Protein AF-A0A8H4P4P7-F1 (afdb_monomer_lite)

Structure (mmCIF, N/CA/C/O backbone):
data_AF-A0A8H4P4P7-F1
#
_entry.id   AF-A0A8H4P4P7-F1
#
loop_
_atom_site.group_PDB
_atom_site.id
_atom_site.type_symbol
_atom_site.label_atom_id
_atom_site.label_alt_id
_atom_site.label_comp_id
_atom_site.label_asym_id
_atom_site.label_entity_id
_atom_site.label_seq_id
_atom_site.pdbx_PDB_ins_code
_atom_site.Cartn_x
_atom_site.Cartn_y
_atom_site.Cartn_z
_atom_site.occupancy
_atom_site.B_iso_or_equiv
_atom_site.auth_seq_id
_atom_site.auth_comp_id
_atom_site.auth_asym_id
_atom_site.auth_atom_id
_atom_site.pdbx_PDB_model_num
ATOM 1 N N . MET A 1 1 ? -2.986 -5.968 15.882 1.00 91.44 1 MET A N 1
ATOM 2 C CA . MET A 1 1 ? -2.517 -5.043 14.834 1.00 91.44 1 MET A CA 1
ATOM 3 C C . MET A 1 1 ? -3.312 -5.351 13.585 1.00 91.44 1 MET A C 1
ATOM 5 O O . MET A 1 1 ? -3.590 -6.524 13.372 1.00 91.44 1 MET A O 1
ATOM 9 N N . LEU A 1 2 ? -3.680 -4.336 12.810 1.00 96.31 2 LEU A N 1
ATOM 10 C CA . LEU A 1 2 ? -4.369 -4.492 11.531 1.00 96.31 2 LEU A CA 1
ATOM 11 C C . LEU A 1 2 ? -3.610 -3.710 10.456 1.00 96.31 2 LEU A C 1
ATOM 13 O O . LEU A 1 2 ? -3.076 -2.635 10.734 1.00 96.31 2 LEU A O 1
ATOM 17 N N . PHE A 1 3 ? -3.525 -4.274 9.254 1.00 97.44 3 PHE A N 1
ATOM 18 C CA . PHE A 1 3 ? -2.844 -3.674 8.112 1.00 97.44 3 PHE A CA 1
ATOM 19 C C . PHE A 1 3 ? -3.782 -3.578 6.908 1.00 97.44 3 PHE A C 1
ATOM 21 O O . PHE A 1 3 ? -4.501 -4.532 6.622 1.00 97.44 3 PHE A O 1
ATOM 28 N N . ILE A 1 4 ? -3.759 -2.443 6.206 1.00 97.50 4 ILE A N 1
ATOM 29 C CA . ILE A 1 4 ? -4.574 -2.201 5.012 1.00 97.50 4 ILE A CA 1
ATOM 30 C C . ILE A 1 4 ? -3.693 -2.242 3.761 1.00 97.50 4 ILE A C 1
ATOM 32 O O . ILE A 1 4 ? -2.843 -1.369 3.556 1.00 97.50 4 ILE A O 1
ATOM 36 N N . GLY A 1 5 ? -3.940 -3.237 2.907 1.00 96.12 5 GLY A N 1
ATOM 37 C CA . GLY A 1 5 ? -3.521 -3.244 1.507 1.00 96.12 5 GLY A CA 1
ATOM 38 C C . GLY A 1 5 ? -4.622 -2.615 0.645 1.00 96.12 5 GLY A C 1
ATOM 39 O O . GLY A 1 5 ? -5.685 -3.221 0.508 1.00 96.12 5 GLY A O 1
ATOM 40 N N . PRO A 1 6 ? -4.433 -1.410 0.075 1.00 94.44 6 PRO A N 1
ATOM 41 C CA . PRO A 1 6 ? -5.520 -0.712 -0.610 1.00 94.44 6 PRO A CA 1
ATOM 42 C C . PRO A 1 6 ? -5.932 -1.396 -1.925 1.00 94.44 6 PRO A C 1
ATOM 44 O O . PRO A 1 6 ? -7.107 -1.366 -2.276 1.00 94.44 6 PRO A O 1
ATOM 47 N N . ASN A 1 7 ? -5.003 -2.083 -2.602 1.00 95.06 7 ASN A N 1
ATOM 48 C CA . ASN A 1 7 ? -5.294 -2.914 -3.776 1.00 95.06 7 ASN A CA 1
ATOM 49 C C . ASN A 1 7 ? -6.231 -4.084 -3.435 1.00 95.06 7 ASN A C 1
ATOM 51 O O . ASN A 1 7 ? -7.208 -4.330 -4.145 1.00 95.06 7 ASN A O 1
ATOM 55 N N . ASP A 1 8 ? -5.940 -4.794 -2.341 1.00 96.56 8 ASP A N 1
ATOM 56 C CA . ASP A 1 8 ? -6.725 -5.947 -1.890 1.00 96.56 8 ASP A CA 1
ATOM 57 C C . ASP A 1 8 ? -8.104 -5.508 -1.392 1.00 96.56 8 ASP A C 1
ATOM 59 O O . ASP A 1 8 ? -9.108 -6.162 -1.676 1.00 96.56 8 ASP A O 1
ATOM 63 N N . LEU A 1 9 ? -8.163 -4.366 -0.695 1.00 96.69 9 LEU A N 1
ATOM 64 C CA . LEU A 1 9 ? -9.412 -3.761 -0.242 1.00 96.69 9 LEU A CA 1
ATOM 65 C C . LEU A 1 9 ? -10.304 -3.378 -1.429 1.00 96.69 9 LEU A C 1
ATOM 67 O O . LEU A 1 9 ? -11.458 -3.795 -1.471 1.00 96.69 9 LEU A O 1
ATOM 71 N N . ALA A 1 10 ? -9.765 -2.657 -2.418 1.00 97.12 10 ALA A N 1
ATOM 72 C CA . ALA A 1 10 ? -10.500 -2.298 -3.631 1.00 97.12 10 ALA A CA 1
ATOM 73 C C . ALA A 1 10 ? -11.013 -3.540 -4.375 1.00 97.12 10 ALA A C 1
ATOM 75 O O . ALA A 1 10 ? -12.193 -3.606 -4.715 1.00 97.12 10 ALA A O 1
ATOM 76 N N . SER A 1 11 ? -10.159 -4.556 -4.537 1.00 97.88 11 SER A N 1
ATOM 77 C CA . SER A 1 11 ? -10.529 -5.818 -5.193 1.00 97.88 11 SER A CA 1
ATOM 78 C C . SER A 1 11 ? -11.645 -6.548 -4.445 1.00 97.88 11 SER A C 1
ATOM 80 O O . SER A 1 11 ? -12.599 -7.022 -5.058 1.00 97.88 11 SER A O 1
ATOM 82 N N . SER A 1 12 ? -11.572 -6.592 -3.112 1.00 97.69 12 SER A N 1
ATOM 83 C CA . SER A 1 12 ? -12.597 -7.221 -2.265 1.00 97.69 12 SER A CA 1
ATOM 84 C C . SER A 1 12 ? -13.935 -6.480 -2.306 1.00 97.69 12 SER A C 1
ATOM 86 O O . SER A 1 12 ? -14.983 -7.082 -2.092 1.00 97.69 12 SER A O 1
ATOM 88 N N . MET A 1 13 ? -13.904 -5.180 -2.601 1.00 97.25 13 MET A N 1
ATOM 89 C CA . MET A 1 13 ? -15.085 -4.337 -2.790 1.00 97.25 13 MET A CA 1
ATOM 90 C C . MET A 1 13 ? -15.630 -4.373 -4.231 1.00 97.25 13 MET A C 1
ATOM 92 O O . MET A 1 13 ? -16.640 -3.734 -4.509 1.00 97.25 13 MET A O 1
ATOM 96 N N . GLY A 1 14 ? -14.999 -5.129 -5.138 1.00 97.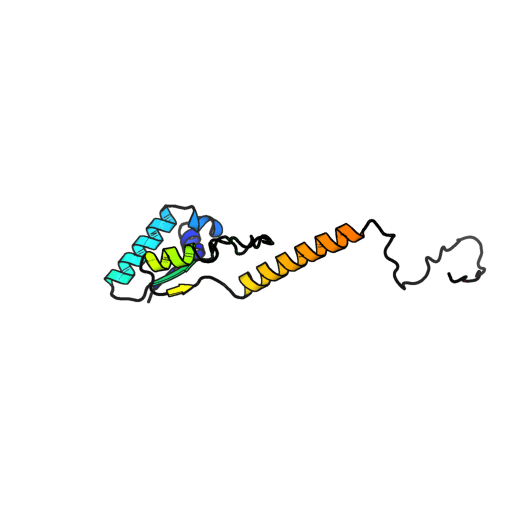62 14 GLY A N 1
ATOM 97 C CA . GLY A 1 14 ? -15.434 -5.282 -6.531 1.00 97.62 14 GLY A CA 1
ATOM 98 C C . GLY A 1 14 ? -14.876 -4.236 -7.500 1.00 97.62 14 GLY A C 1
ATOM 99 O O . GLY A 1 14 ? -15.346 -4.152 -8.634 1.00 97.62 14 GLY A O 1
ATOM 100 N N . TYR A 1 15 ? -13.877 -3.457 -7.086 1.00 97.12 15 TYR A N 1
ATOM 101 C CA . TYR A 1 15 ? -13.221 -2.459 -7.928 1.00 97.12 15 TYR A CA 1
ATOM 102 C C . TYR A 1 15 ? -11.893 -2.959 -8.504 1.00 97.12 15 TYR A C 1
ATOM 104 O O . TYR A 1 15 ? -11.287 -3.916 -8.019 1.00 97.12 15 TYR A O 1
ATOM 112 N N . VAL A 1 16 ? -11.395 -2.261 -9.527 1.00 94.75 16 VAL A N 1
ATOM 113 C CA . VAL A 1 16 ? -10.048 -2.485 -10.058 1.00 94.75 16 VAL A CA 1
ATOM 114 C C . VAL A 1 16 ? -9.016 -2.065 -9.010 1.00 94.75 16 VAL A C 1
ATOM 116 O O . VAL A 1 16 ? -9.006 -0.928 -8.543 1.00 94.75 16 VAL A O 1
ATOM 119 N N . ALA A 1 17 ? -8.117 -2.987 -8.662 1.00 90.62 17 ALA A N 1
ATOM 120 C CA . ALA A 1 17 ? -7.134 -2.818 -7.592 1.00 90.62 17 ALA A CA 1
ATOM 121 C C . ALA A 1 17 ? -6.317 -1.517 -7.693 1.00 90.62 17 ALA A C 1
ATOM 123 O O . ALA A 1 17 ? -6.081 -0.838 -6.693 1.00 90.62 17 ALA A O 1
ATOM 124 N N . PHE A 1 18 ? -5.887 -1.166 -8.905 1.00 88.00 18 PHE A N 1
ATOM 125 C CA . PHE A 1 18 ? -5.005 -0.025 -9.155 1.00 88.00 18 PHE A CA 1
ATOM 126 C C . PHE A 1 18 ? -5.718 1.334 -9.115 1.00 88.00 18 PHE A C 1
ATOM 128 O O . PHE A 1 18 ? -5.044 2.357 -9.036 1.00 88.00 18 PHE A O 1
ATOM 135 N N . ASP A 1 19 ? -7.052 1.344 -9.069 1.00 89.25 19 ASP A N 1
ATOM 136 C CA . ASP A 1 19 ? -7.863 2.561 -8.966 1.00 89.25 19 ASP A CA 1
ATOM 137 C C . ASP A 1 19 ? -8.196 2.917 -7.506 1.00 89.25 19 ASP A C 1
ATOM 139 O O . ASP A 1 19 ? -8.882 3.899 -7.239 1.00 89.25 19 ASP A O 1
ATOM 143 N N . HIS A 1 20 ? -7.696 2.156 -6.521 1.00 90.00 20 HIS A N 1
ATOM 144 C CA . HIS A 1 20 ? -8.044 2.316 -5.101 1.00 90.00 20 HIS A CA 1
ATOM 145 C C . HIS A 1 20 ? -7.957 3.762 -4.585 1.00 90.00 20 HIS A C 1
ATOM 147 O O . HIS A 1 20 ? -8.725 4.150 -3.707 1.00 90.00 20 HIS A O 1
ATOM 153 N N . ALA A 1 21 ? -7.011 4.557 -5.095 1.00 88.31 21 ALA A N 1
ATOM 154 C CA . ALA A 1 21 ? -6.763 5.921 -4.640 1.00 88.31 21 ALA A CA 1
ATOM 155 C C . ALA A 1 21 ? -7.846 6.910 -5.097 1.00 88.31 21 ALA A C 1
ATOM 157 O O . ALA A 1 21 ? -8.064 7.913 -4.419 1.00 88.31 21 ALA A O 1
ATOM 158 N N . SER A 1 22 ? -8.515 6.639 -6.221 1.00 89.44 22 SER A N 1
ATOM 159 C CA . SER A 1 22 ? -9.559 7.499 -6.788 1.00 89.44 22 SER A CA 1
ATOM 160 C C . SER A 1 22 ? -10.974 7.084 -6.385 1.00 89.44 22 SER A C 1
ATOM 162 O O . SER A 1 22 ? -11.903 7.847 -6.634 1.00 89.44 22 SER A O 1
ATOM 164 N N . ILE A 1 23 ? -11.147 5.920 -5.749 1.00 93.81 23 ILE A N 1
ATOM 165 C CA . ILE A 1 23 ? -12.456 5.380 -5.360 1.00 93.81 23 ILE A CA 1
ATOM 166 C C . ILE A 1 23 ? -12.835 5.868 -3.948 1.00 93.81 23 ILE A C 1
ATOM 168 O O . ILE A 1 23 ? -12.201 5.442 -2.972 1.00 93.81 23 ILE A O 1
ATOM 172 N N . PRO A 1 24 ? -13.860 6.732 -3.795 1.00 95.88 24 PRO A N 1
ATOM 173 C CA . PRO A 1 24 ? -14.251 7.287 -2.498 1.00 95.88 24 PRO A CA 1
ATOM 174 C C . PRO A 1 24 ? -14.621 6.222 -1.462 1.00 95.88 24 PRO A C 1
ATOM 176 O O . PRO A 1 24 ? -14.200 6.317 -0.311 1.00 95.88 24 PRO A O 1
ATOM 179 N N . GLU A 1 25 ? -15.330 5.172 -1.875 1.00 97.56 25 GLU A N 1
ATOM 180 C CA . GLU A 1 25 ? -15.787 4.087 -1.006 1.00 97.56 25 GLU A CA 1
ATOM 181 C C . GLU A 1 25 ? -14.605 3.313 -0.402 1.00 97.56 25 GLU A C 1
ATOM 183 O O . GLU A 1 25 ? -14.639 2.916 0.762 1.00 97.56 25 GLU A O 1
ATOM 188 N N . VAL A 1 26 ? -13.512 3.149 -1.156 1.00 95.81 26 VAL A N 1
ATOM 189 C CA . VAL A 1 26 ? -1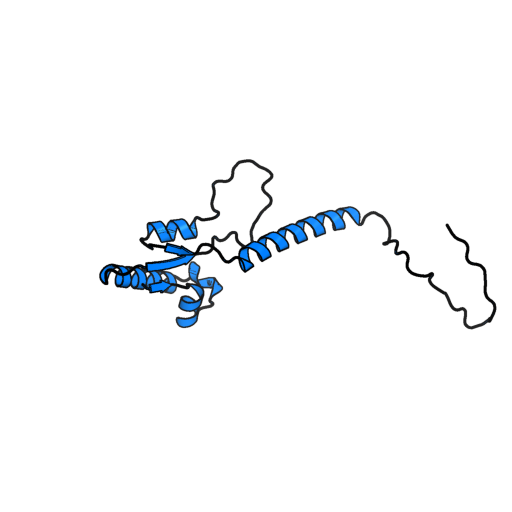2.281 2.500 -0.672 1.00 95.81 26 VAL A CA 1
ATOM 190 C C . VAL A 1 26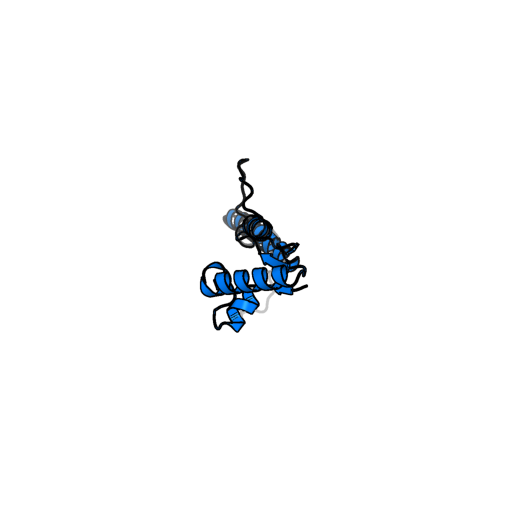 ? -11.553 3.391 0.340 1.00 95.81 26 VAL A C 1
ATOM 192 O O . VAL A 1 26 ? -10.997 2.893 1.328 1.00 95.81 26 VAL A O 1
ATOM 195 N N . GLN A 1 27 ? -11.575 4.714 0.142 1.00 94.62 27 GLN A N 1
ATOM 196 C CA . GLN A 1 27 ? -11.011 5.662 1.108 1.00 94.62 27 GLN A CA 1
ATOM 197 C C . GLN A 1 27 ? -11.830 5.699 2.403 1.00 94.62 27 GLN A C 1
ATOM 199 O O . GLN A 1 27 ? -11.250 5.675 3.491 1.00 94.62 27 GLN A O 1
ATOM 204 N N . GLU A 1 28 ? -13.160 5.684 2.299 1.00 97.75 28 GLU A N 1
ATOM 205 C CA . GLU A 1 28 ? -14.066 5.607 3.446 1.00 97.75 28 GLU A CA 1
ATOM 206 C C . GLU A 1 28 ? -13.873 4.298 4.224 1.00 97.75 28 GLU A C 1
ATOM 208 O O . GLU A 1 28 ? -13.678 4.319 5.441 1.00 97.75 28 GLU A O 1
ATOM 213 N N . ALA A 1 29 ? -13.833 3.158 3.529 1.00 97.75 29 ALA A N 1
ATOM 214 C CA . ALA A 1 29 ? -13.579 1.862 4.149 1.00 97.75 29 ALA A CA 1
ATOM 215 C C . ALA A 1 29 ? -12.234 1.849 4.894 1.00 97.75 29 ALA A C 1
ATOM 217 O O . ALA A 1 29 ? -12.155 1.389 6.035 1.00 97.75 29 ALA A O 1
ATOM 218 N N . SER A 1 30 ? -11.188 2.431 4.299 1.00 96.56 30 SER A N 1
ATOM 219 C CA . SER A 1 30 ? -9.876 2.555 4.944 1.00 96.56 30 SER A CA 1
ATOM 220 C C . SER A 1 30 ? -9.928 3.398 6.224 1.00 96.56 30 SER A C 1
ATOM 222 O O . SER A 1 30 ? -9.303 3.040 7.225 1.00 96.56 30 SER A O 1
ATOM 224 N N . ALA A 1 31 ? -10.688 4.497 6.218 1.00 97.12 31 ALA A N 1
ATOM 225 C CA . ALA A 1 31 ? -10.877 5.355 7.387 1.00 97.12 31 ALA A CA 1
ATOM 226 C C . ALA A 1 31 ? -11.673 4.654 8.502 1.00 97.12 31 ALA A C 1
ATOM 228 O O . ALA A 1 31 ? -11.306 4.745 9.675 1.00 97.12 31 ALA A O 1
ATOM 229 N N . ASN A 1 32 ? -12.712 3.895 8.146 1.00 98.00 32 ASN A N 1
ATOM 230 C CA . ASN A 1 32 ? -13.503 3.114 9.097 1.00 98.00 32 ASN A CA 1
ATOM 231 C C . ASN A 1 32 ? -12.663 2.025 9.774 1.00 98.00 32 ASN A C 1
ATOM 233 O O . ASN A 1 32 ? -12.726 1.852 10.993 1.00 98.00 32 ASN A O 1
ATOM 237 N N . VAL A 1 33 ? -11.822 1.335 9.002 1.00 97.31 33 VAL A N 1
ATOM 238 C CA . VAL A 1 33 ? -10.890 0.332 9.526 1.00 97.31 33 VAL A CA 1
ATOM 239 C C . VAL A 1 33 ? -9.838 0.969 10.436 1.00 97.31 33 VAL A C 1
ATOM 241 O O . VAL A 1 33 ? -9.547 0.421 11.504 1.00 97.31 33 VAL A O 1
ATOM 244 N N . LEU A 1 34 ? -9.294 2.135 10.066 1.00 98.19 34 LEU A N 1
ATOM 245 C CA . LEU A 1 34 ? -8.391 2.896 10.932 1.00 98.19 34 LEU A CA 1
ATOM 246 C C . LEU A 1 34 ? -9.073 3.220 12.263 1.00 98.19 34 LEU A C 1
ATOM 248 O O . LEU A 1 34 ? -8.555 2.838 13.311 1.00 98.19 34 LEU A O 1
ATOM 252 N N . LYS A 1 35 ? -10.254 3.846 12.223 1.00 98.38 35 LYS A N 1
ATOM 253 C CA . LYS A 1 35 ? -11.023 4.204 13.419 1.00 98.38 35 LYS A CA 1
ATOM 254 C C . LYS A 1 35 ? -11.264 2.989 14.315 1.00 98.38 35 LYS A C 1
ATOM 256 O O . LYS A 1 35 ? -10.917 3.030 15.488 1.00 98.38 35 LYS A O 1
ATOM 261 N N . ALA A 1 36 ? -11.778 1.891 13.763 1.00 98.38 36 ALA A N 1
ATOM 262 C CA . ALA A 1 36 ? -12.040 0.671 14.528 1.00 98.38 36 ALA A CA 1
ATOM 263 C C . ALA A 1 36 ? -10.764 0.079 15.156 1.00 98.38 36 ALA A C 1
ATOM 265 O O . ALA A 1 36 ? -10.791 -0.423 16.279 1.00 98.38 36 ALA A O 1
ATOM 266 N N . THR A 1 37 ? -9.631 0.157 14.453 1.00 98.19 37 THR A N 1
ATOM 267 C CA . THR A 1 37 ? -8.339 -0.325 14.965 1.00 98.19 37 THR A CA 1
ATOM 268 C C . THR A 1 37 ? -7.845 0.527 16.137 1.00 98.19 37 THR A C 1
ATOM 270 O O . THR A 1 37 ? -7.361 -0.025 17.130 1.00 98.19 37 THR A O 1
ATOM 273 N N . LEU A 1 38 ? -7.996 1.854 16.039 1.00 97.94 38 LEU A N 1
ATOM 274 C CA . LEU A 1 38 ? -7.653 2.803 17.102 1.00 97.94 38 LEU A CA 1
ATOM 275 C C . LEU A 1 38 ? -8.576 2.654 18.317 1.00 97.94 38 LEU A C 1
ATOM 277 O O . LEU A 1 38 ? -8.078 2.553 19.436 1.00 97.94 38 LEU A O 1
ATOM 281 N N . ASP A 1 39 ? -9.890 2.553 18.099 1.00 98.44 39 ASP A N 1
ATOM 282 C CA . ASP A 1 39 ? -10.892 2.339 19.153 1.00 98.44 39 ASP A CA 1
ATOM 283 C C . ASP A 1 39 ? -10.618 1.037 19.934 1.00 98.44 39 ASP A C 1
ATOM 285 O O . ASP A 1 39 ? -10.840 0.961 21.141 1.00 98.44 39 ASP A O 1
ATOM 289 N N . ALA A 1 40 ? -10.068 0.015 19.267 1.00 98.38 40 ALA A N 1
ATOM 290 C CA . ALA A 1 40 ? -9.652 -1.245 19.885 1.00 98.38 40 ALA A CA 1
ATOM 291 C C . ALA A 1 40 ? -8.272 -1.190 20.581 1.00 98.38 40 ALA A C 1
ATOM 293 O O . ALA A 1 40 ? -7.788 -2.219 21.073 1.00 98.38 40 ALA A O 1
ATOM 294 N N . GLY A 1 41 ? -7.596 -0.035 20.585 1.00 97.88 41 GLY A N 1
ATOM 295 C CA . GLY A 1 41 ? -6.262 0.145 21.163 1.00 97.88 41 GLY A CA 1
ATOM 296 C C . GLY A 1 41 ? -5.179 -0.688 20.471 1.00 97.88 41 GLY A C 1
ATOM 297 O O . GLY A 1 41 ? -4.265 -1.193 21.128 1.00 97.88 41 GLY A O 1
ATOM 298 N N . LYS A 1 42 ? -5.299 -0.924 19.156 1.00 98.31 42 LYS A N 1
ATOM 299 C CA . LYS A 1 42 ? -4.347 -1.729 18.375 1.00 98.31 42 LYS A CA 1
ATOM 300 C C . LYS A 1 42 ? -3.538 -0.860 17.410 1.00 98.31 42 LYS A C 1
ATOM 302 O O . LYS A 1 42 ? -3.982 0.183 16.950 1.00 98.31 42 LYS A O 1
ATOM 307 N N . TYR A 1 43 ? -2.356 -1.351 17.035 1.00 98.06 43 TYR A N 1
ATOM 308 C CA . TYR A 1 43 ? -1.561 -0.749 15.964 1.00 98.06 43 TYR A CA 1
ATOM 309 C C . TYR A 1 43 ? -2.249 -0.901 14.603 1.00 98.06 43 TYR A C 1
ATOM 311 O O . TYR A 1 43 ? -2.658 -2.006 14.233 1.00 98.06 43 TYR A O 1
ATOM 319 N N . ALA A 1 44 ? -2.314 0.205 13.869 1.00 98.31 44 ALA A N 1
ATOM 320 C CA . ALA A 1 44 ? -2.842 0.306 12.513 1.00 98.31 44 ALA A CA 1
ATOM 321 C C . ALA A 1 44 ? -1.705 0.583 11.527 1.00 98.31 44 ALA A C 1
ATOM 323 O O . ALA A 1 44 ? -0.904 1.490 11.770 1.00 98.31 44 ALA A O 1
ATOM 324 N N . GLY A 1 45 ? -1.668 -0.149 10.416 1.00 97.88 45 GLY A N 1
ATOM 325 C CA . GLY A 1 45 ? -0.750 0.122 9.316 1.00 97.88 45 GLY A CA 1
ATOM 326 C C . GLY A 1 45 ? -1.420 0.161 7.953 1.00 97.88 45 GLY A C 1
ATOM 327 O O . GLY A 1 45 ? -2.538 -0.323 7.776 1.00 97.88 45 GLY A O 1
ATOM 328 N N . HIS A 1 46 ? -0.727 0.761 6.993 1.00 96.56 46 HIS A N 1
ATOM 329 C CA . HIS A 1 46 ? -1.234 0.970 5.639 1.00 96.56 46 HIS A CA 1
ATOM 330 C C . HIS A 1 46 ? -0.100 0.853 4.621 1.00 96.56 46 HIS A C 1
ATOM 332 O O . HIS A 1 46 ? 1.037 1.239 4.896 1.00 96.56 46 HIS A O 1
ATOM 338 N N . PHE A 1 47 ? -0.412 0.366 3.425 1.00 94.12 47 PHE A N 1
ATOM 339 C CA . PHE A 1 47 ? 0.492 0.419 2.281 1.00 94.12 47 PHE A CA 1
ATOM 340 C C . PHE A 1 47 ? 0.194 1.652 1.420 1.00 94.12 47 PHE A C 1
ATOM 342 O O . PHE A 1 47 ? -0.941 1.840 0.991 1.00 94.12 47 PHE A O 1
ATOM 349 N N . ALA A 1 48 ? 1.170 2.521 1.188 1.00 90.12 48 ALA A N 1
ATOM 350 C CA . ALA A 1 48 ? 0.998 3.749 0.420 1.00 90.12 48 ALA A CA 1
ATOM 351 C C . ALA A 1 48 ? 2.240 4.018 -0.431 1.00 90.12 48 ALA A C 1
ATOM 353 O O . ALA A 1 48 ? 3.184 4.666 0.017 1.00 90.12 48 ALA A O 1
ATOM 354 N N . LEU A 1 49 ? 2.220 3.525 -1.669 1.00 79.62 49 LEU A N 1
ATOM 355 C CA . LEU A 1 49 ? 3.201 3.909 -2.678 1.00 79.62 49 LEU A CA 1
ATOM 356 C C . LEU A 1 49 ? 2.966 5.359 -3.088 1.00 79.62 49 LEU A C 1
ATOM 358 O O . LEU A 1 49 ? 1.837 5.765 -3.364 1.00 79.62 49 LEU A O 1
ATOM 362 N N . SER A 1 50 ? 4.038 6.130 -3.168 1.00 67.69 50 SER A N 1
ATOM 363 C CA . SER A 1 50 ? 4.012 7.431 -3.830 1.00 67.69 50 SER A CA 1
ATOM 364 C C . SER A 1 50 ? 3.761 7.240 -5.324 1.00 67.69 50 SER A C 1
ATOM 366 O O . SER A 1 50 ? 4.260 6.285 -5.921 1.00 67.69 50 SER A O 1
ATOM 368 N N . ALA A 1 51 ? 3.020 8.165 -5.938 1.00 54.09 51 ALA A N 1
ATOM 369 C CA . ALA A 1 51 ? 2.653 8.126 -7.357 1.00 54.09 51 ALA A CA 1
ATOM 370 C C . ALA A 1 51 ? 3.856 8.086 -8.335 1.00 54.09 51 ALA A C 1
ATOM 372 O O . ALA A 1 51 ? 3.674 7.836 -9.526 1.00 54.09 51 ALA A O 1
ATOM 373 N N . ASP A 1 52 ? 5.082 8.271 -7.838 1.00 53.00 52 ASP A N 1
ATOM 374 C CA . ASP A 1 52 ? 6.309 8.370 -8.630 1.00 53.00 52 ASP A CA 1
ATOM 375 C C . ASP A 1 52 ? 7.042 7.053 -8.892 1.00 53.00 52 ASP A C 1
ATOM 377 O O . ASP A 1 52 ? 8.081 7.069 -9.550 1.00 53.00 52 ASP A O 1
ATOM 381 N N . ALA A 1 53 ? 6.512 5.894 -8.483 1.00 48.81 53 ALA A N 1
ATOM 382 C CA . ALA A 1 53 ? 7.148 4.615 -8.823 1.00 48.81 53 ALA A CA 1
ATOM 383 C C . ALA A 1 53 ? 7.306 4.396 -10.350 1.00 48.81 53 ALA A C 1
ATOM 385 O O . ALA A 1 53 ? 8.128 3.591 -10.767 1.00 48.81 53 ALA A O 1
ATOM 386 N N . GLY A 1 54 ? 6.562 5.126 -11.194 1.00 40.03 54 GLY A N 1
ATOM 387 C CA . GLY A 1 54 ? 6.715 5.126 -12.658 1.00 40.03 54 GLY A CA 1
ATOM 388 C C . GLY A 1 54 ? 7.141 6.464 -13.278 1.00 40.03 54 GLY A C 1
ATOM 389 O O . GLY A 1 54 ? 7.218 6.558 -14.500 1.00 40.03 54 GLY A O 1
ATOM 390 N N . LYS A 1 55 ? 7.392 7.507 -12.474 1.00 44.44 55 LYS A N 1
ATOM 391 C CA . LYS A 1 55 ? 7.724 8.866 -12.939 1.00 44.44 55 LYS A CA 1
ATOM 392 C C . LYS A 1 55 ? 8.989 9.383 -12.259 1.00 44.44 55 LYS A C 1
ATOM 394 O O . LYS A 1 55 ? 8.987 10.425 -11.619 1.00 44.44 55 LYS A O 1
ATOM 399 N N . PHE A 1 56 ? 10.109 8.686 -12.432 1.00 42.28 56 PHE A N 1
ATOM 400 C CA . PHE A 1 56 ? 11.402 9.323 -12.195 1.00 42.28 56 PHE A CA 1
ATOM 401 C C . PHE A 1 56 ? 11.750 10.169 -13.425 1.00 42.28 56 PHE A C 1
ATOM 403 O O . PHE A 1 56 ? 12.514 9.758 -14.291 1.00 42.28 56 PHE A O 1
ATOM 410 N N . SER A 1 57 ? 11.120 11.338 -13.571 1.00 41.47 57 SER A N 1
ATOM 411 C CA . SER A 1 57 ? 11.584 12.307 -14.562 1.00 41.47 57 SER A CA 1
ATOM 412 C C . SER A 1 57 ? 12.967 12.785 -14.134 1.00 41.47 57 SER A C 1
ATOM 414 O O . SER A 1 57 ? 13.120 13.308 -13.030 1.00 41.47 57 SER A O 1
ATOM 416 N N . VAL A 1 58 ? 13.967 12.597 -14.997 1.00 41.59 58 VAL A N 1
ATOM 417 C CA . VAL A 1 58 ? 15.309 13.163 -14.842 1.00 41.59 58 VAL A CA 1
ATOM 418 C C . VAL A 1 58 ? 15.173 14.657 -14.563 1.00 41.59 58 VAL A C 1
ATOM 420 O O . VAL A 1 58 ? 14.820 15.442 -15.441 1.00 41.59 58 VAL A O 1
ATOM 423 N N . ILE A 1 59 ? 15.446 15.056 -13.327 1.00 43.25 59 ILE A N 1
ATOM 424 C CA . ILE A 1 59 ? 15.540 16.457 -12.957 1.00 43.25 59 ILE A CA 1
ATOM 425 C C . ILE A 1 59 ? 17.021 16.826 -12.981 1.00 43.25 59 ILE A C 1
ATOM 427 O O . ILE A 1 59 ? 17.796 16.445 -12.108 1.00 43.25 59 ILE A O 1
ATOM 431 N N . VAL A 1 60 ? 17.398 17.596 -14.002 1.00 41.09 60 VAL A N 1
ATOM 432 C CA . VAL A 1 60 ? 18.682 18.315 -14.075 1.00 41.09 60 VAL A CA 1
ATOM 433 C C . VAL A 1 60 ? 18.583 19.683 -13.362 1.00 41.09 60 VAL A C 1
ATOM 435 O O . VAL A 1 60 ? 19.512 20.479 -13.397 1.00 41.09 60 VAL A O 1
ATOM 438 N N . THR A 1 61 ? 17.482 19.992 -12.665 1.00 40.97 61 THR A N 1
ATOM 439 C CA . THR A 1 61 ? 17.262 21.309 -12.037 1.00 40.97 61 THR A CA 1
ATOM 440 C C . THR A 1 61 ? 16.934 21.216 -10.544 1.00 40.97 61 THR A C 1
ATOM 442 O O . THR A 1 61 ? 15.962 20.597 -10.135 1.00 40.97 61 THR A O 1
ATOM 445 N N . GLN A 1 62 ? 17.744 21.879 -9.719 1.00 40.78 62 GLN A N 1
ATOM 446 C CA . GLN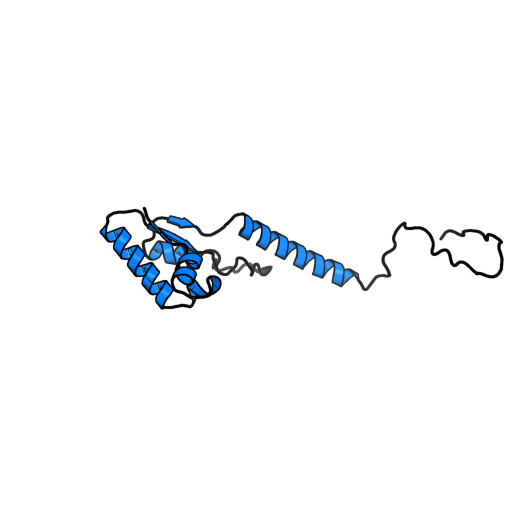 A 1 62 ? 17.819 21.846 -8.245 1.00 40.78 62 GLN A CA 1
ATOM 447 C C . GLN A 1 62 ? 16.570 22.258 -7.424 1.00 40.78 62 GLN A C 1
ATOM 449 O O . GLN A 1 62 ? 16.702 22.603 -6.254 1.00 40.78 62 GLN A O 1
ATOM 454 N N . SER A 1 63 ? 15.351 22.189 -7.948 1.00 45.69 63 SER A N 1
ATOM 455 C CA . SER A 1 63 ? 14.138 22.518 -7.187 1.00 45.69 63 SER A CA 1
ATOM 456 C C . SER A 1 63 ? 13.171 21.333 -7.150 1.00 45.69 63 SER A C 1
ATOM 458 O O . SER A 1 63 ? 12.187 21.308 -7.883 1.00 45.69 63 SER A O 1
ATOM 460 N N . HIS A 1 64 ? 13.450 20.338 -6.305 1.00 43.47 64 HIS A N 1
ATOM 461 C CA . HIS A 1 64 ? 12.445 19.342 -5.928 1.00 43.47 64 HIS A CA 1
ATOM 462 C C . HIS A 1 64 ? 11.835 19.748 -4.590 1.00 43.47 64 HIS A C 1
ATOM 464 O O . HIS A 1 64 ? 12.473 19.614 -3.547 1.00 43.47 64 HIS A O 1
ATOM 470 N N . THR A 1 65 ? 10.584 20.192 -4.594 1.00 45.47 65 THR A N 1
ATOM 471 C CA . THR A 1 65 ? 9.704 19.890 -3.466 1.00 45.47 65 THR A CA 1
ATOM 472 C C . THR A 1 65 ? 9.507 18.376 -3.448 1.00 45.47 65 THR A C 1
ATOM 474 O O . THR A 1 65 ? 9.162 17.778 -4.463 1.00 45.47 65 THR A O 1
ATOM 477 N N . ASP A 1 66 ? 9.841 17.736 -2.332 1.00 52.09 66 ASP A N 1
ATOM 478 C CA . ASP A 1 66 ? 9.983 16.281 -2.237 1.00 52.09 66 ASP A CA 1
ATOM 479 C C . ASP A 1 66 ? 8.601 15.597 -2.161 1.00 52.09 66 ASP A C 1
ATOM 481 O O . ASP A 1 66 ? 8.100 15.242 -1.096 1.00 52.09 66 ASP A O 1
ATOM 485 N N . GLU A 1 67 ? 7.933 15.449 -3.308 1.00 62.53 67 GLU A N 1
ATOM 486 C CA . GLU A 1 67 ? 6.621 14.784 -3.426 1.00 62.53 67 GLU A CA 1
ATOM 487 C C . GLU A 1 67 ? 6.713 13.252 -3.274 1.00 62.53 67 GLU A C 1
ATOM 489 O O . GLU A 1 67 ? 5.704 12.568 -3.071 1.00 62.53 67 GLU A O 1
ATOM 494 N N . ARG A 1 68 ? 7.940 12.712 -3.265 1.00 64.69 68 ARG A N 1
ATOM 495 C CA . ARG A 1 68 ? 8.265 11.279 -3.345 1.00 64.69 68 ARG A CA 1
ATOM 496 C C . ARG A 1 68 ? 7.798 10.416 -2.173 1.00 64.69 68 ARG A C 1
ATOM 498 O O . ARG A 1 68 ? 7.935 9.200 -2.248 1.00 64.69 68 ARG A O 1
ATOM 505 N N . PHE A 1 69 ? 7.172 10.983 -1.143 1.00 71.81 69 PHE A N 1
ATOM 506 C CA . PHE A 1 69 ? 6.531 10.252 -0.036 1.00 71.81 69 PHE A CA 1
ATOM 507 C C . PHE A 1 69 ? 5.208 10.875 0.430 1.00 71.81 69 PHE A C 1
ATOM 509 O O . PHE A 1 69 ? 4.723 10.552 1.515 1.00 71.81 69 PHE A O 1
ATOM 516 N N . ALA A 1 70 ? 4.596 11.753 -0.373 1.00 80.50 70 ALA A N 1
ATOM 517 C CA . ALA A 1 70 ? 3.432 12.538 0.043 1.00 80.50 70 ALA A CA 1
ATOM 518 C C . ALA A 1 70 ? 2.244 11.668 0.494 1.00 80.50 70 ALA A C 1
ATOM 520 O O . ALA A 1 70 ? 1.634 11.939 1.530 1.00 80.50 70 ALA A O 1
ATOM 521 N N . LEU A 1 71 ? 1.951 10.579 -0.226 1.00 85.56 71 LEU A N 1
ATOM 522 C CA . LEU A 1 71 ? 0.889 9.636 0.144 1.00 85.56 71 LEU A CA 1
ATOM 523 C C . LEU A 1 71 ? 1.176 8.942 1.480 1.00 85.56 71 LEU A C 1
ATOM 525 O O . LEU A 1 71 ? 0.309 8.914 2.354 1.00 85.56 71 LEU A O 1
ATOM 529 N N . ALA A 1 72 ? 2.396 8.437 1.668 1.00 88.88 72 ALA A N 1
ATOM 530 C CA . ALA A 1 72 ? 2.789 7.787 2.913 1.00 88.88 72 ALA A CA 1
ATOM 531 C C . ALA A 1 72 ? 2.763 8.762 4.103 1.00 88.88 72 ALA A C 1
ATOM 533 O O . ALA A 1 72 ? 2.222 8.440 5.163 1.00 88.88 72 ALA A O 1
ATOM 534 N N . ALA A 1 73 ? 3.259 9.986 3.905 1.00 89.12 73 ALA A N 1
ATOM 535 C CA . ALA A 1 73 ? 3.215 11.050 4.902 1.00 89.12 73 ALA A CA 1
ATOM 536 C C . ALA A 1 73 ? 1.772 11.429 5.271 1.00 89.12 73 ALA A C 1
ATOM 538 O O . ALA A 1 73 ? 1.469 11.634 6.446 1.00 89.12 73 ALA A O 1
ATOM 539 N N . ASN A 1 74 ? 0.864 11.482 4.294 1.00 89.94 74 ASN A N 1
ATOM 540 C CA . ASN A 1 74 ? -0.551 11.736 4.547 1.00 89.94 74 ASN A CA 1
ATOM 541 C C . ASN A 1 74 ? -1.194 10.608 5.363 1.00 89.94 74 ASN A C 1
ATOM 543 O O . ASN A 1 74 ? -1.926 10.901 6.305 1.00 89.94 74 ASN A O 1
ATOM 547 N N . LYS A 1 75 ? -0.883 9.335 5.082 1.00 93.38 75 LYS A N 1
ATOM 548 C CA . LYS A 1 75 ? -1.368 8.208 5.901 1.00 93.38 75 LYS A CA 1
ATOM 549 C C . LYS A 1 75 ? -0.826 8.271 7.330 1.00 93.38 75 LYS A C 1
ATOM 551 O O . LYS A 1 75 ? -1.591 8.106 8.274 1.00 93.38 75 LYS A O 1
ATOM 556 N N . TYR A 1 76 ? 0.448 8.603 7.516 1.00 93.56 76 TYR A N 1
ATOM 557 C CA . TYR A 1 76 ? 0.994 8.815 8.858 1.00 93.56 76 TYR A CA 1
ATOM 558 C C . TYR A 1 76 ? 0.239 9.925 9.614 1.00 93.56 76 TYR A C 1
ATOM 560 O O . TYR A 1 76 ? -0.215 9.716 10.736 1.00 93.56 76 TYR A O 1
ATOM 568 N N . LYS A 1 77 ? 0.002 11.075 8.966 1.00 94.56 77 LYS A N 1
ATOM 569 C CA . LYS A 1 77 ? -0.765 12.198 9.543 1.00 94.56 77 LYS A CA 1
ATOM 570 C C . LYS A 1 77 ? -2.222 11.848 9.870 1.00 94.56 77 LYS A C 1
ATOM 572 O O . LYS A 1 77 ? -2.786 12.452 10.774 1.00 94.56 77 LYS A O 1
ATOM 577 N N . GLN A 1 78 ? -2.828 10.890 9.165 1.00 94.50 78 GLN A N 1
ATOM 578 C CA . GLN A 1 78 ? -4.174 10.387 9.472 1.00 94.50 78 GLN A CA 1
ATOM 579 C C . GLN A 1 78 ? -4.225 9.555 10.765 1.00 94.50 78 GLN A C 1
ATOM 581 O O . GLN A 1 78 ? -5.313 9.345 11.292 1.00 94.50 78 GLN A O 1
ATOM 586 N N . GLY A 1 79 ? -3.081 9.097 11.288 1.00 96.19 79 GLY A N 1
ATOM 587 C CA . GLY A 1 79 ? -3.001 8.301 12.517 1.00 96.19 79 GLY A CA 1
ATOM 588 C C . GLY A 1 79 ? -2.589 6.842 12.308 1.00 96.19 79 GLY A C 1
ATOM 589 O O . GLY A 1 79 ? -2.657 6.048 13.246 1.00 96.19 79 GLY A O 1
ATOM 590 N N . PHE A 1 80 ? -2.149 6.457 11.104 1.00 97.56 80 PHE A N 1
ATOM 591 C CA . PHE A 1 80 ? -1.497 5.159 10.921 1.00 97.56 80 PHE A CA 1
ATOM 592 C C . PHE A 1 80 ? -0.139 5.148 11.633 1.00 97.56 80 PHE A C 1
ATOM 594 O O . PHE A 1 80 ? 0.668 6.060 11.479 1.00 97.56 80 PHE A O 1
ATOM 601 N N . HIS A 1 81 ? 0.127 4.085 12.391 1.00 97.81 81 HIS A N 1
ATOM 602 C CA . HIS A 1 81 ? 1.327 3.967 13.222 1.00 97.81 81 HIS A CA 1
ATOM 603 C C . HIS A 1 81 ? 2.556 3.544 12.418 1.00 97.81 81 HIS A C 1
ATOM 605 O O . HIS A 1 81 ? 3.681 3.878 12.774 1.00 97.81 81 HIS A O 1
ATOM 611 N N . PHE A 1 82 ? 2.343 2.782 11.348 1.00 95.62 82 PHE A N 1
ATOM 612 C CA . PHE A 1 82 ? 3.390 2.389 10.418 1.00 95.62 82 PHE A CA 1
ATOM 613 C C . PHE A 1 82 ? 2.835 2.389 8.999 1.00 95.62 82 PHE A C 1
ATOM 615 O O . PHE A 1 82 ? 1.698 1.983 8.752 1.00 95.62 82 PHE A O 1
ATOM 622 N N . VAL A 1 83 ? 3.640 2.859 8.055 1.00 94.62 83 VAL A N 1
ATOM 623 C CA . VAL A 1 83 ? 3.242 2.965 6.655 1.00 94.62 83 VAL A CA 1
ATOM 624 C C . VAL A 1 83 ? 4.329 2.331 5.809 1.00 94.62 83 VAL A C 1
ATOM 626 O O . VAL A 1 83 ? 5.477 2.766 5.849 1.00 94.62 83 VAL A O 1
ATOM 629 N N . ASN A 1 84 ? 3.977 1.291 5.057 1.00 93.25 84 ASN A N 1
ATOM 630 C CA . ASN A 1 84 ? 4.865 0.765 4.032 1.00 93.25 84 ASN A CA 1
ATOM 631 C C . ASN A 1 84 ? 4.775 1.696 2.811 1.00 93.25 84 ASN A C 1
ATOM 633 O O . ASN A 1 84 ? 3.682 1.909 2.286 1.00 93.25 84 ASN A O 1
ATOM 637 N N . CYS A 1 85 ? 5.904 2.267 2.390 1.00 88.94 85 CYS A N 1
ATOM 638 C CA . CYS A 1 85 ? 5.979 3.248 1.306 1.00 88.94 85 CYS A CA 1
ATOM 639 C C . CYS A 1 85 ? 6.541 2.698 -0.016 1.00 88.94 85 CYS A C 1
ATOM 641 O O . CYS A 1 85 ? 6.790 3.472 -0.940 1.00 88.94 85 CYS A O 1
ATOM 643 N N . GLY A 1 86 ? 6.785 1.389 -0.113 1.00 86.31 86 GLY A N 1
ATOM 644 C CA . GLY A 1 86 ? 7.585 0.821 -1.191 1.00 86.31 86 GLY A CA 1
ATOM 645 C C . GLY A 1 86 ? 7.734 -0.694 -1.129 1.00 86.31 86 GLY A C 1
ATOM 646 O O . GLY A 1 86 ? 7.660 -1.311 -0.070 1.00 86.31 86 GLY A O 1
ATOM 647 N N . ALA A 1 87 ? 8.025 -1.290 -2.281 1.00 86.25 87 ALA A N 1
ATOM 648 C CA . ALA A 1 87 ? 8.537 -2.651 -2.372 1.00 86.25 87 ALA A CA 1
ATOM 649 C C . ALA A 1 87 ? 9.871 -2.625 -3.125 1.00 86.25 87 ALA A C 1
ATOM 651 O O . ALA A 1 87 ? 10.036 -1.846 -4.066 1.00 86.25 87 ALA A O 1
ATOM 652 N N . ASP A 1 88 ? 10.810 -3.475 -2.718 1.00 89.06 88 ASP A N 1
ATOM 653 C CA . ASP A 1 88 ? 12.131 -3.623 -3.337 1.00 89.06 88 ASP A CA 1
ATOM 654 C C . ASP A 1 88 ? 12.035 -3.897 -4.843 1.00 89.06 88 ASP A C 1
ATOM 656 O O . ASP A 1 88 ? 12.665 -3.210 -5.646 1.00 89.06 88 ASP A O 1
ATOM 660 N N . ILE A 1 89 ? 11.161 -4.821 -5.238 1.00 88.25 89 ILE A N 1
ATOM 661 C CA . ILE A 1 89 ? 10.929 -5.167 -6.636 1.00 88.25 89 ILE A CA 1
ATOM 662 C C . ILE A 1 89 ? 10.389 -3.980 -7.437 1.00 88.25 89 ILE A C 1
ATOM 664 O O . ILE A 1 89 ? 10.795 -3.782 -8.580 1.00 88.25 89 ILE A O 1
ATOM 668 N N . VAL A 1 90 ? 9.525 -3.153 -6.839 1.00 84.62 90 VAL A N 1
ATOM 669 C CA . VAL A 1 90 ? 8.975 -1.952 -7.485 1.00 84.62 90 VAL A CA 1
ATOM 670 C C . VAL A 1 90 ? 10.072 -0.907 -7.656 1.00 84.62 90 VAL A C 1
ATOM 672 O O . VAL A 1 90 ? 10.217 -0.359 -8.744 1.00 84.62 90 VAL A O 1
ATOM 675 N N . ALA A 1 91 ? 10.885 -0.675 -6.623 1.00 83.88 91 ALA A N 1
ATOM 676 C CA . ALA A 1 91 ? 11.976 0.294 -6.665 1.00 83.88 91 ALA A CA 1
ATOM 677 C C . ALA A 1 91 ? 13.048 -0.081 -7.701 1.00 83.88 91 ALA A C 1
ATOM 679 O O . ALA A 1 91 ? 13.438 0.754 -8.518 1.00 83.88 91 ALA A O 1
ATOM 680 N N . VAL A 1 92 ? 13.487 -1.344 -7.714 1.00 88.06 92 VAL A N 1
ATOM 681 C CA . VAL A 1 92 ? 14.486 -1.833 -8.677 1.00 88.06 92 VAL A CA 1
ATOM 682 C C . VAL A 1 92 ? 13.925 -1.815 -10.095 1.00 88.06 92 VAL A C 1
ATOM 684 O O . VAL A 1 92 ? 14.605 -1.355 -11.009 1.00 88.06 92 VAL A O 1
ATOM 687 N N . THR A 1 93 ? 12.680 -2.259 -10.293 1.00 87.19 93 THR A N 1
ATOM 688 C CA . THR A 1 93 ? 12.044 -2.247 -11.621 1.00 87.19 93 THR A CA 1
ATOM 689 C C . THR A 1 93 ? 11.895 -0.824 -12.151 1.00 87.19 93 THR A C 1
ATOM 691 O O . THR A 1 93 ? 12.193 -0.579 -13.321 1.00 87.19 93 THR A O 1
ATOM 694 N N . ALA A 1 94 ? 11.483 0.121 -11.303 1.00 84.50 94 ALA A N 1
ATOM 695 C CA . ALA A 1 94 ? 11.376 1.534 -11.652 1.00 84.50 94 ALA A CA 1
ATOM 696 C C . ALA A 1 94 ? 12.730 2.117 -12.070 1.00 84.50 94 ALA A C 1
ATOM 698 O O . ALA A 1 94 ? 12.846 2.715 -13.142 1.00 84.50 94 ALA A O 1
ATOM 699 N N . TRP A 1 95 ? 13.765 1.888 -11.256 1.00 85.31 95 TRP A N 1
ATOM 700 C CA . TRP A 1 95 ? 15.113 2.366 -11.537 1.00 85.31 95 TRP A CA 1
ATOM 701 C C . TRP A 1 95 ? 15.663 1.779 -12.842 1.00 85.31 95 TRP A C 1
ATOM 703 O O . TRP A 1 95 ? 16.048 2.523 -13.740 1.00 85.31 95 TRP A O 1
ATOM 713 N N . MET A 1 96 ? 15.601 0.457 -13.008 1.00 90.69 96 MET A N 1
ATOM 714 C CA . MET A 1 96 ? 16.078 -0.209 -14.222 1.00 90.69 96 MET A CA 1
ATOM 715 C C . MET A 1 96 ? 15.313 0.230 -15.474 1.00 90.69 96 MET A C 1
ATOM 717 O O . MET A 1 96 ? 15.916 0.412 -16.530 1.00 90.69 96 MET A O 1
ATOM 721 N N . SER A 1 97 ? 13.996 0.437 -15.372 1.00 87.38 97 SER A N 1
ATOM 722 C CA . SER A 1 97 ? 13.189 0.939 -16.491 1.00 87.38 97 SER A CA 1
ATOM 723 C C . SER A 1 97 ? 13.645 2.330 -16.934 1.00 87.38 97 SER A C 1
ATOM 725 O O . SER A 1 97 ? 13.698 2.601 -18.135 1.00 87.38 97 SER A O 1
ATOM 727 N N . ASN A 1 98 ? 14.023 3.188 -15.982 1.00 86.44 98 ASN A N 1
ATOM 728 C CA . ASN A 1 98 ? 14.582 4.505 -16.267 1.00 86.44 98 ASN A CA 1
ATOM 729 C C . ASN A 1 98 ? 15.958 4.414 -16.951 1.00 86.44 98 ASN A C 1
ATOM 731 O O . ASN A 1 98 ? 16.159 5.034 -17.993 1.00 86.44 98 ASN A O 1
ATOM 735 N N . GLU A 1 99 ? 16.877 3.592 -16.437 1.00 91.06 99 GLU A N 1
ATOM 736 C CA . GLU A 1 99 ? 18.203 3.405 -17.053 1.00 91.06 99 GLU A CA 1
ATOM 737 C C . GLU A 1 99 ? 18.100 2.856 -18.487 1.00 91.06 99 GLU A C 1
ATOM 739 O O . GLU A 1 99 ? 18.781 3.322 -19.402 1.00 91.06 99 GLU A O 1
ATOM 744 N N . VAL A 1 100 ? 17.181 1.914 -18.728 1.00 91.50 100 VAL A N 1
ATOM 745 C CA . VAL A 1 100 ? 16.904 1.395 -20.076 1.00 91.50 100 VAL A CA 1
ATOM 746 C C . VAL A 1 100 ? 16.328 2.481 -20.991 1.00 91.50 100 VAL A C 1
ATOM 748 O O . VAL A 1 100 ? 16.649 2.506 -22.182 1.00 91.50 100 VAL A O 1
ATOM 751 N N . ALA A 1 101 ? 15.492 3.386 -20.474 1.00 88.94 101 ALA A N 1
ATOM 752 C CA . ALA A 1 101 ? 14.971 4.509 -21.251 1.00 88.94 101 ALA A CA 1
ATOM 753 C C . ALA A 1 101 ? 16.088 5.478 -21.670 1.00 88.94 101 ALA A C 1
ATOM 755 O O . ALA A 1 101 ? 16.140 5.873 -22.836 1.00 88.94 101 ALA A O 1
ATOM 756 N N . ILE A 1 102 ? 17.018 5.791 -20.763 1.00 89.94 102 ILE A N 1
ATOM 757 C CA . ILE A 1 102 ? 18.205 6.609 -21.055 1.00 89.94 102 ILE A CA 1
ATOM 758 C C . ILE A 1 102 ? 19.074 5.925 -22.118 1.00 89.94 102 ILE A C 1
ATOM 760 O O . ILE A 1 102 ? 19.428 6.541 -23.123 1.00 89.94 102 ILE A O 1
ATOM 764 N N . LEU A 1 103 ? 19.362 4.630 -21.956 1.00 90.94 103 LEU A N 1
ATOM 765 C CA . LEU A 1 103 ? 20.156 3.867 -22.922 1.00 90.94 103 LEU A CA 1
ATOM 766 C C . LEU A 1 103 ? 19.528 3.888 -24.324 1.00 90.94 103 LEU A C 1
ATOM 768 O O . LEU A 1 103 ? 20.230 4.105 -25.311 1.00 90.94 103 LEU A O 1
ATOM 772 N N . LYS A 1 104 ? 18.203 3.711 -24.422 1.00 89.56 104 LYS A N 1
ATOM 773 C CA . LYS A 1 104 ? 17.476 3.795 -25.699 1.00 89.56 104 LYS A CA 1
ATOM 774 C C . LYS A 1 104 ? 17.650 5.155 -26.368 1.00 89.56 104 LYS A C 1
ATOM 776 O O . LYS A 1 104 ? 17.850 5.197 -27.578 1.00 89.56 104 LYS A O 1
ATOM 781 N N . GLN A 1 105 ? 17.605 6.247 -25.604 1.00 90.12 105 GLN A N 1
ATOM 782 C CA . GLN A 1 105 ? 17.818 7.595 -26.139 1.00 90.12 105 GLN A CA 1
ATOM 783 C C . GLN A 1 105 ? 19.245 7.770 -26.676 1.00 90.12 105 GLN A C 1
ATOM 785 O O . GLN A 1 105 ? 19.423 8.261 -27.790 1.00 90.12 105 GLN A O 1
ATOM 790 N N . LEU A 1 106 ? 20.260 7.316 -25.936 1.00 88.00 106 LEU A N 1
ATOM 791 C CA . LEU A 1 106 ? 21.668 7.413 -26.348 1.00 88.00 106 LEU A CA 1
ATOM 792 C C . LEU A 1 106 ? 21.976 6.596 -27.615 1.00 88.00 106 LEU A C 1
ATOM 794 O O . LEU A 1 106 ? 22.658 7.080 -28.521 1.00 88.00 106 LEU A O 1
ATOM 798 N N . VAL A 1 107 ? 21.445 5.373 -27.711 1.00 88.75 107 VAL A N 1
ATOM 799 C CA . VAL A 1 107 ? 21.637 4.506 -28.886 1.00 88.75 107 VAL A CA 1
ATOM 800 C C . VAL A 1 107 ? 20.862 5.030 -30.096 1.00 88.75 107 VAL A C 1
ATOM 802 O O . VAL A 1 107 ? 21.404 5.039 -31.198 1.00 88.75 107 VAL A O 1
ATOM 805 N N . ALA A 1 108 ? 19.636 5.531 -29.908 1.00 84.56 108 ALA A N 1
ATOM 806 C CA . ALA A 1 108 ? 18.873 6.166 -30.984 1.00 84.56 108 ALA A CA 1
ATOM 807 C C . ALA A 1 108 ? 19.585 7.411 -31.538 1.00 84.56 108 ALA A C 1
ATOM 809 O O . ALA A 1 108 ? 19.601 7.620 -32.746 1.00 84.56 108 ALA A O 1
ATOM 810 N N . SER A 1 109 ? 20.243 8.185 -30.669 1.00 66.69 109 SER A N 1
ATOM 811 C CA . SER A 1 109 ? 21.046 9.356 -31.058 1.00 66.69 109 SER A CA 1
ATOM 812 C C . SER A 1 109 ? 22.321 8.979 -31.828 1.00 66.69 109 SER A C 1
ATOM 814 O O . SER A 1 109 ? 22.892 9.809 -32.524 1.00 66.69 109 SER A O 1
ATOM 816 N N . SER A 1 110 ? 22.767 7.724 -31.717 1.00 58.88 110 SER A N 1
ATOM 817 C CA . SER A 1 110 ? 23.963 7.189 -32.385 1.00 58.88 110 SER A CA 1
ATOM 818 C C . SER A 1 110 ? 23.645 6.481 -33.716 1.00 58.88 110 SER A C 1
ATOM 820 O O . SER A 1 110 ? 24.557 6.128 -34.460 1.00 58.88 110 SER A O 1
ATOM 822 N N . ALA A 1 111 ? 22.362 6.280 -34.045 1.00 56.59 111 ALA A N 1
ATOM 823 C CA . ALA A 1 111 ? 21.910 5.524 -35.217 1.00 56.59 111 ALA A CA 1
ATOM 824 C C . ALA A 1 111 ? 22.025 6.278 -36.563 1.00 56.59 111 ALA A C 1
ATOM 826 O O . ALA A 1 111 ? 21.744 5.692 -37.606 1.00 56.59 111 ALA A O 1
ATOM 827 N N . GLU A 1 112 ? 22.495 7.533 -36.581 1.00 55.19 112 GLU A N 1
ATOM 828 C CA . GLU A 1 112 ? 22.927 8.200 -37.826 1.00 55.19 112 GLU A CA 1
ATOM 829 C C . GLU A 1 112 ? 24.270 7.662 -38.365 1.00 55.19 112 GLU A C 1
ATOM 831 O O . GLU A 1 112 ? 24.685 8.012 -39.470 1.00 55.19 112 GLU A O 1
ATOM 836 N N . GLN A 1 113 ? 24.956 6.774 -37.637 1.00 57.12 113 GLN A N 1
ATOM 837 C CA . GLN A 1 113 ? 26.249 6.226 -38.046 1.00 57.12 113 GLN A CA 1
ATOM 838 C C . GLN A 1 113 ? 26.177 4.740 -38.401 1.00 57.12 113 GLN A C 1
ATOM 840 O O . GLN A 1 113 ? 26.370 3.903 -37.534 1.00 57.12 113 GLN A O 1
ATOM 845 N N . SER A 1 114 ? 26.026 4.465 -39.706 1.00 57.75 114 SER A N 1
ATOM 846 C CA . SER A 1 114 ? 26.362 3.218 -40.430 1.00 57.75 114 SER A CA 1
ATOM 847 C C . SER A 1 114 ? 25.793 1.883 -39.893 1.00 57.75 114 SER A C 1
ATOM 849 O O . SER A 1 114 ? 25.621 1.679 -38.698 1.00 57.75 114 SER A O 1
ATOM 851 N N . PRO A 1 115 ? 25.512 0.896 -40.766 1.00 63.12 115 PRO A N 1
ATOM 852 C CA . PRO A 1 115 ? 25.004 -0.399 -40.318 1.00 63.12 115 PRO A CA 1
ATOM 853 C C . PRO A 1 115 ? 25.958 -1.069 -39.308 1.00 63.12 115 PRO A C 1
ATOM 855 O O . PRO A 1 115 ? 27.180 -0.924 -39.436 1.00 63.12 115 PRO A O 1
ATOM 858 N N . PRO A 1 116 ? 25.423 -1.815 -38.319 1.00 64.00 116 PRO A N 1
ATOM 859 C CA . PRO A 1 116 ? 26.222 -2.452 -37.280 1.00 64.00 116 PRO A CA 1
ATOM 860 C C . PRO A 1 116 ? 27.268 -3.379 -37.906 1.00 64.00 116 PRO A C 1
ATOM 862 O O . PRO A 1 116 ? 26.938 -4.387 -38.533 1.00 64.00 116 PRO A O 1
ATOM 865 N N . LYS A 1 117 ? 28.549 -3.035 -37.733 1.00 65.44 117 LYS A N 1
ATOM 866 C CA . LYS A 1 117 ? 29.667 -3.902 -38.109 1.00 65.44 117 LYS A CA 1
ATOM 867 C C . LYS A 1 117 ? 29.750 -5.026 -37.085 1.00 65.44 117 LYS A C 1
ATOM 869 O O . LYS A 1 117 ? 30.149 -4.808 -35.946 1.00 65.44 117 LYS A O 1
ATOM 874 N N . THR A 1 118 ? 29.341 -6.223 -37.482 1.00 69.81 118 THR A N 1
ATOM 875 C CA . THR A 1 118 ? 29.604 -7.440 -36.707 1.00 69.81 118 THR A CA 1
ATOM 876 C C . THR A 1 118 ? 30.863 -8.112 -37.252 1.00 69.81 118 THR A C 1
ATOM 878 O O . THR A 1 118 ? 31.154 -8.001 -38.440 1.00 69.81 118 THR A O 1
ATOM 881 N N . ASN A 1 119 ? 31.587 -8.854 -36.410 1.00 74.00 119 ASN A N 1
ATOM 882 C CA . ASN A 1 119 ? 32.714 -9.697 -36.843 1.00 74.00 119 ASN A CA 1
ATOM 883 C C . ASN A 1 119 ? 32.237 -11.009 -37.517 1.00 74.00 119 ASN A C 1
ATOM 885 O O . ASN A 1 119 ? 32.994 -11.972 -37.615 1.00 74.00 119 ASN A O 1
ATOM 889 N N . GLY A 1 120 ? 30.958 -11.079 -37.906 1.00 58.22 120 GLY A N 1
ATOM 890 C CA . GLY A 1 120 ? 30.299 -12.259 -38.453 1.00 58.22 120 GLY A CA 1
ATOM 891 C C . GLY A 1 120 ? 30.558 -12.434 -39.948 1.00 58.22 120 GLY A C 1
ATOM 892 O O . GLY A 1 120 ? 30.469 -11.487 -40.723 1.00 58.22 120 GLY A O 1
ATOM 893 N N . VAL A 1 121 ? 30.885 -13.675 -40.303 1.00 53.59 121 VAL A N 1
ATOM 894 C CA . VAL A 1 121 ? 31.359 -14.206 -41.590 1.00 53.59 121 VAL A CA 1
ATOM 895 C C . VAL A 1 121 ? 30.658 -13.623 -42.827 1.00 53.59 121 VAL A C 1
ATOM 897 O O . VAL A 1 121 ? 29.441 -13.449 -42.853 1.00 53.59 121 VAL A O 1
ATOM 900 N N . ALA A 1 122 ? 31.468 -13.369 -43.861 1.00 52.78 122 ALA A N 1
ATOM 901 C CA . ALA A 1 122 ? 31.099 -12.850 -45.173 1.00 52.78 122 ALA A CA 1
ATOM 902 C C . ALA A 1 122 ? 29.778 -13.417 -45.722 1.00 52.78 122 ALA A C 1
ATOM 904 O O . ALA A 1 122 ? 29.526 -14.621 -45.675 1.00 52.78 122 ALA A O 1
ATOM 905 N N . GLN A 1 123 ? 28.973 -12.537 -46.322 1.00 53.00 123 GLN A N 1
ATOM 906 C CA . GLN A 1 123 ? 27.858 -12.913 -47.188 1.00 53.00 123 GLN A CA 1
ATOM 907 C C . GLN A 1 123 ? 28.413 -13.710 -48.377 1.00 53.00 123 GLN A C 1
ATOM 909 O O . GLN A 1 123 ? 28.831 -13.134 -49.382 1.00 53.00 123 GLN A O 1
ATOM 914 N N . VAL A 1 124 ? 28.453 -15.038 -48.256 1.00 49.88 124 VAL A N 1
ATOM 915 C CA . VAL A 1 124 ? 28.760 -15.924 -49.379 1.00 49.88 124 VAL A CA 1
ATOM 916 C C . VAL A 1 124 ? 27.583 -15.838 -50.343 1.00 49.88 124 VAL A C 1
ATOM 918 O O . VAL A 1 124 ? 26.529 -16.431 -50.117 1.00 49.88 124 VAL A O 1
ATOM 921 N N . LYS A 1 125 ? 27.743 -15.069 -51.422 1.00 49.50 125 LYS A N 1
ATOM 922 C CA . LYS A 1 125 ? 26.845 -15.167 -52.571 1.00 49.50 125 LYS A CA 1
ATOM 923 C C . LYS A 1 125 ? 27.210 -16.440 -53.326 1.00 49.50 125 LYS A C 1
ATOM 925 O O . LYS A 1 125 ? 28.238 -16.483 -53.996 1.00 49.50 125 LYS A O 1
ATOM 930 N N . PHE A 1 126 ? 26.3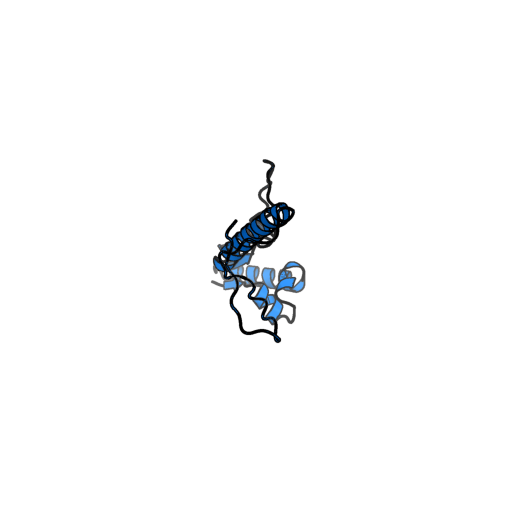84 -17.473 -53.205 1.00 42.44 126 PHE A N 1
ATOM 931 C CA . PHE A 1 126 ? 26.469 -18.627 -54.093 1.00 42.44 126 PHE A CA 1
ATOM 932 C C . PHE A 1 126 ? 25.944 -18.222 -55.471 1.00 42.44 126 PHE A C 1
ATOM 934 O O . PHE A 1 126 ? 24.807 -17.773 -55.596 1.00 42.44 126 PHE A O 1
ATOM 941 N N . ASN A 1 127 ? 26.787 -18.353 -56.494 1.00 44.97 127 ASN A N 1
ATOM 942 C CA . ASN A 1 127 ? 26.354 -18.311 -57.883 1.00 44.97 127 ASN A CA 1
ATOM 943 C C . ASN A 1 127 ? 26.076 -19.759 -58.311 1.00 44.97 127 ASN A C 1
ATOM 945 O O . ASN A 1 127 ? 26.991 -20.583 -58.277 1.00 44.97 127 ASN A O 1
ATOM 949 N N . GLU A 1 128 ? 24.831 -20.089 -58.655 1.00 51.72 128 GLU A N 1
ATOM 950 C CA . GLU A 1 128 ? 24.405 -21.474 -58.923 1.00 51.72 128 GLU A CA 1
ATOM 951 C C . GLU A 1 128 ? 25.019 -22.087 -60.200 1.00 51.72 128 GLU A C 1
ATOM 953 O O . GLU A 1 128 ? 24.859 -23.282 -60.436 1.00 51.72 128 GLU A O 1
ATOM 958 N N . GLU A 1 129 ? 25.788 -21.332 -60.993 1.00 52.09 129 GLU A N 1
ATOM 959 C CA . GLU A 1 129 ? 26.246 -21.785 -62.316 1.00 52.09 129 GLU A CA 1
ATOM 960 C C . GLU A 1 129 ? 27.744 -22.115 -62.457 1.00 52.09 129 GLU A C 1
ATOM 962 O O . GLU A 1 129 ? 28.143 -22.656 -63.487 1.00 52.09 129 GLU A O 1
ATOM 967 N N . SER A 1 130 ? 28.607 -21.896 -61.458 1.00 49.19 130 SER A N 1
ATOM 968 C CA . SER A 1 130 ? 30.026 -22.273 -61.610 1.00 49.19 130 SER A CA 1
ATOM 969 C C . SER A 1 130 ? 30.716 -22.600 -60.288 1.00 49.19 130 SER A C 1
ATOM 971 O O . SER A 1 130 ? 31.001 -21.713 -59.483 1.00 49.19 130 SER A O 1
ATOM 973 N N . LYS A 1 131 ? 31.037 -23.884 -60.086 1.00 44.72 131 LYS A N 1
ATOM 974 C CA . LYS A 1 131 ? 31.864 -24.399 -58.983 1.00 44.72 131 LYS A CA 1
ATOM 975 C C . LYS A 1 131 ? 33.326 -23.938 -59.101 1.00 44.72 131 LYS A C 1
ATOM 977 O O . LYS A 1 131 ? 34.194 -24.744 -59.423 1.00 44.72 131 LYS A O 1
ATOM 982 N N . THR A 1 132 ? 33.615 -22.677 -58.806 1.00 43.78 132 THR A N 1
ATOM 983 C CA . THR A 1 132 ? 34.999 -22.204 -58.638 1.00 43.78 132 THR A CA 1
ATOM 984 C C . THR A 1 132 ? 35.064 -21.104 -57.586 1.00 43.78 132 THR A C 1
ATOM 986 O O . THR A 1 132 ? 34.366 -20.097 -57.691 1.00 43.78 132 THR A O 1
ATOM 989 N N . GLU A 1 133 ? 35.888 -21.333 -56.559 1.00 41.16 133 GLU A N 1
ATOM 990 C CA . GLU A 1 133 ? 36.194 -20.390 -55.478 1.00 41.16 133 GLU A CA 1
ATOM 991 C C . GLU A 1 133 ? 36.847 -19.111 -56.020 1.00 41.16 133 GLU A C 1
ATOM 993 O O . GLU A 1 133 ? 37.699 -19.179 -56.907 1.00 41.16 133 GLU A O 1
ATOM 998 N N . TYR A 1 134 ? 36.512 -17.952 -55.441 1.00 45.41 134 TYR A N 1
ATOM 999 C CA . TYR A 1 134 ? 37.264 -16.716 -55.664 1.00 45.41 134 TYR A CA 1
ATOM 1000 C C . TYR A 1 134 ? 37.614 -15.996 -54.357 1.00 45.41 134 TYR A C 1
ATOM 1002 O O . TYR A 1 134 ? 36.870 -16.016 -53.379 1.00 45.41 134 TYR A O 1
ATOM 1010 N N . ASN A 1 135 ? 38.802 -15.387 -54.400 1.00 47.56 135 ASN A N 1
ATOM 1011 C CA . ASN A 1 135 ? 39.598 -14.840 -53.305 1.00 47.56 135 ASN A CA 1
ATOM 1012 C C . ASN A 1 135 ? 38.876 -13.832 -52.399 1.00 47.56 135 ASN A C 1
ATOM 1014 O O . ASN A 1 135 ? 38.202 -12.913 -52.862 1.00 47.56 135 ASN A O 1
ATOM 1018 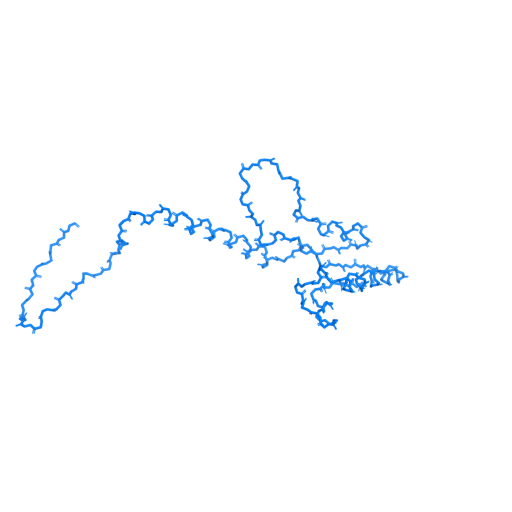N N . VAL A 1 136 ? 39.142 -13.958 -51.098 1.00 42.31 136 VAL A N 1
ATOM 1019 C CA . VAL A 1 136 ? 38.747 -13.008 -50.053 1.00 42.31 136 VAL A CA 1
ATOM 1020 C C . VAL A 1 136 ? 39.733 -11.836 -50.045 1.00 42.31 136 VAL A C 1
ATOM 1022 O O . VAL A 1 136 ? 40.909 -12.027 -49.740 1.00 42.31 136 VAL A O 1
ATOM 1025 N N . SER A 1 137 ? 39.273 -10.621 -50.357 1.00 45.09 137 SER A N 1
ATOM 1026 C CA . SER A 1 137 ? 40.019 -9.392 -50.053 1.00 45.09 137 SER A CA 1
ATOM 1027 C C . SER A 1 137 ? 39.506 -8.777 -48.755 1.00 45.09 137 SER A C 1
ATOM 1029 O O . SER A 1 137 ? 38.299 -8.581 -48.605 1.00 45.09 137 SER A O 1
ATOM 1031 N N . TYR A 1 138 ? 40.422 -8.435 -47.855 1.00 35.75 138 TYR A N 1
ATOM 1032 C CA . TYR A 1 138 ? 40.127 -7.747 -46.600 1.00 35.75 138 TYR A CA 1
ATOM 1033 C C . TYR A 1 138 ? 40.295 -6.232 -46.773 1.00 35.75 138 TYR A C 1
ATOM 1035 O O . TYR A 1 138 ? 41.247 -5.793 -47.420 1.00 35.75 138 TYR A O 1
ATOM 1043 N N . SER A 1 139 ? 39.383 -5.455 -46.184 1.00 45.72 139 SER A N 1
ATOM 1044 C CA . SER A 1 139 ? 39.490 -4.000 -45.994 1.00 45.72 139 SER A CA 1
ATOM 1045 C C . SER A 1 139 ? 39.620 -3.672 -44.517 1.00 45.72 139 SER A C 1
ATOM 1047 O O . SER A 1 139 ? 38.784 -4.228 -43.765 1.00 45.72 139 SER A O 1
#

Secondary structure (DSSP, 8-state):
-EEE-HHHHHHHTTS-GGGTTT-HHHHHHHHHHHHHHHHTT--EEEE---GGGG------SS----GGGHHHHHHHHHT-SEEE---HHHHHHHHHHHHHHHHHHHHHHHTTS-S------------TT----------

pLDDT: mean 77.67, std 21.14, range [35.75, 98.44]

Sequence (139 aa):
MLFIGPNDLASSMGYVAFDHASIPEVQEASANVLKATLDAGKYAGHFALSADAGKFSVIVTQSHTDERFALAANKYKQGFHFVNCGADIVAVTAWMSNEVAILKQLVASSAEQSPPKTNGVAQVKFNEESKTEYNVSYS

Foldseek 3Di:
DDEDDQLVLCVVVVHHSVCSVVDVVSVVVLLVVLVVCVVVVHAYEYEAEQPCLQPPDDDPDDDDPPSRCVRVVVVVVSPHPYYHHDDPCSNVVNVVVVVVVVVVVVVVVVVVDDDDDDPDDDPPDDDPPDPDDDDDDDD

InterPro domains:
  IPR015813 Pyruvate/Phosphoenolpyruvate kinase-like domain superfamily [SSF51621] (1-105)
  IPR040442 Pyruvate kinase-like domain superfamily [G3DSA:3.20.20.60] (1-109)
  IPR050251 HpcH/HpaI aldolase [PTHR30502] (1-53)

Organism: NCBI:txid1237068

Radius of gyration: 28.05 Å; chains: 1; bounding box: 56×47×84 Å